Protein AF-A0A0Q5ZSU7-F1 (afdb_monomer_lite)

Structure (mmCIF, N/CA/C/O backbone):
data_AF-A0A0Q5ZSU7-F1
#
_entry.id   AF-A0A0Q5ZSU7-F1
#
loop_
_atom_site.group_PDB
_atom_site.id
_atom_site.type_symbol
_atom_site.label_atom_id
_atom_site.label_alt_id
_atom_site.label_comp_id
_atom_site.label_asym_id
_atom_site.label_entity_id
_atom_site.label_seq_id
_atom_site.pdbx_PDB_ins_code
_atom_site.Cartn_x
_atom_site.Cartn_y
_atom_site.Cartn_z
_atom_site.occupancy
_atom_site.B_iso_or_equiv
_atom_site.auth_seq_id
_atom_site.auth_comp_id
_atom_site.auth_asym_id
_atom_site.auth_atom_id
_atom_site.pdbx_PDB_model_num
ATOM 1 N N . MET A 1 1 ? 16.472 -14.504 -21.309 1.00 59.62 1 MET A N 1
ATOM 2 C CA . MET A 1 1 ? 16.393 -15.073 -19.942 1.00 59.62 1 MET A CA 1
ATOM 3 C C . MET A 1 1 ? 15.452 -14.297 -19.017 1.00 59.62 1 MET A C 1
ATOM 5 O O . MET A 1 1 ? 14.666 -14.937 -18.336 1.00 59.62 1 MET A O 1
ATOM 9 N N . GLN A 1 2 ? 15.434 -12.957 -19.036 1.00 70.62 2 GLN A N 1
ATOM 10 C CA . GLN A 1 2 ? 14.607 -12.150 -18.117 1.00 70.62 2 GLN A CA 1
ATOM 11 C C . GLN A 1 2 ? 13.088 -12.399 -18.214 1.00 70.62 2 GLN A C 1
ATOM 13 O O . GLN A 1 2 ? 12.423 -12.515 -17.195 1.00 70.62 2 GLN A O 1
ATOM 18 N N . HIS A 1 3 ? 12.547 -12.598 -19.422 1.00 74.12 3 HIS A N 1
ATOM 19 C CA . HIS A 1 3 ? 11.125 -12.922 -19.596 1.00 74.12 3 HIS A CA 1
ATOM 20 C C . HIS A 1 3 ? 10.729 -14.274 -18.972 1.00 74.12 3 HIS A C 1
ATOM 22 O O . HIS A 1 3 ? 9.638 -14.405 -18.432 1.00 74.12 3 HIS A O 1
ATOM 28 N N . MET A 1 4 ? 11.599 -15.290 -19.025 1.00 82.31 4 MET A N 1
ATOM 29 C CA . MET A 1 4 ? 11.289 -16.598 -18.430 1.00 82.31 4 MET A CA 1
ATOM 30 C C . MET A 1 4 ? 11.258 -16.527 -16.901 1.00 82.31 4 MET A C 1
ATOM 32 O O . MET A 1 4 ? 10.358 -17.102 -16.298 1.00 82.31 4 MET A O 1
ATOM 36 N N . ALA A 1 5 ? 12.161 -15.752 -16.295 1.00 83.56 5 ALA A N 1
ATOM 37 C CA . ALA A 1 5 ? 12.141 -15.479 -14.858 1.00 83.56 5 ALA A CA 1
ATOM 38 C C . ALA A 1 5 ? 10.882 -14.694 -14.429 1.00 83.56 5 ALA A C 1
ATOM 40 O O . ALA A 1 5 ? 10.283 -14.986 -13.392 1.00 83.56 5 ALA A O 1
ATOM 41 N N . ASP A 1 6 ? 10.429 -13.735 -15.244 1.00 82.94 6 ASP A N 1
ATOM 42 C CA . ASP A 1 6 ? 9.171 -13.014 -15.001 1.00 82.94 6 ASP A CA 1
ATOM 43 C C . ASP A 1 6 ? 7.956 -13.962 -15.049 1.00 82.94 6 ASP A C 1
ATOM 45 O O . ASP A 1 6 ? 7.045 -13.851 -14.228 1.00 82.94 6 ASP A O 1
ATOM 49 N N . VAL A 1 7 ? 7.935 -14.908 -15.995 1.00 87.88 7 VAL A N 1
ATOM 50 C CA . VAL A 1 7 ? 6.858 -15.906 -16.124 1.00 87.88 7 VAL A CA 1
ATOM 51 C C . VAL A 1 7 ? 6.859 -16.875 -14.942 1.00 87.88 7 VAL A C 1
ATOM 53 O O . VAL A 1 7 ? 5.802 -17.132 -14.367 1.00 87.88 7 VAL A O 1
ATOM 56 N N . GLU A 1 8 ? 8.030 -17.370 -14.546 1.00 92.44 8 GLU A N 1
ATOM 57 C CA . GLU A 1 8 ? 8.194 -18.271 -13.402 1.00 92.44 8 GLU A CA 1
ATOM 58 C C . GLU A 1 8 ? 7.741 -17.612 -12.087 1.00 92.44 8 GLU A C 1
ATOM 60 O O . GLU A 1 8 ? 6.998 -18.201 -11.300 1.00 92.44 8 GLU A O 1
ATOM 65 N N . SER A 1 9 ? 8.110 -16.346 -11.874 1.00 91.12 9 SER A N 1
ATOM 66 C CA . SER A 1 9 ? 7.780 -15.591 -10.656 1.00 91.12 9 SER A CA 1
ATOM 67 C C . SER A 1 9 ? 6.371 -14.977 -10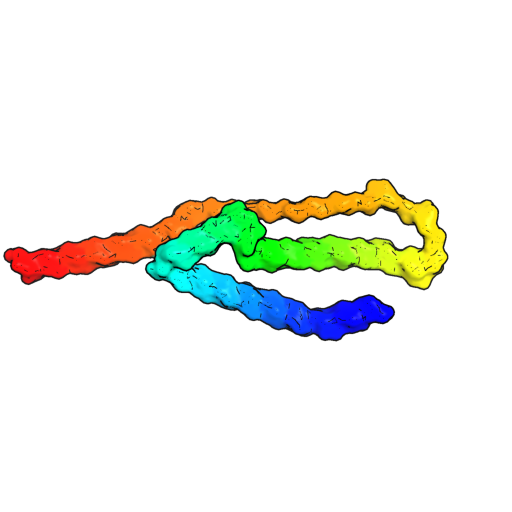.644 1.00 91.12 9 SER A C 1
ATOM 69 O O . SER A 1 9 ? 5.922 -14.461 -9.614 1.00 91.12 9 SER A O 1
ATOM 71 N N . ALA A 1 10 ? 5.623 -15.040 -11.751 1.00 91.31 10 ALA A N 1
ATOM 72 C CA . ALA A 1 10 ? 4.297 -14.428 -11.847 1.00 91.31 10 ALA A CA 1
ATOM 73 C C . ALA A 1 10 ? 3.290 -15.043 -10.861 1.00 91.31 10 ALA A C 1
ATOM 75 O O . ALA A 1 10 ? 2.468 -14.327 -10.279 1.00 91.31 10 ALA A O 1
ATOM 76 N N . GLY A 1 11 ? 3.348 -16.364 -10.668 1.00 95.38 11 GLY A N 1
ATOM 77 C CA . GLY A 1 11 ? 2.458 -17.089 -9.759 1.00 95.38 11 GLY A CA 1
ATOM 78 C C . GLY A 1 11 ? 2.685 -16.707 -8.296 1.00 95.38 11 GLY A C 1
ATOM 79 O O . GLY A 1 11 ? 1.745 -16.304 -7.607 1.00 95.38 11 GLY A O 1
ATOM 80 N N . SER A 1 12 ? 3.938 -16.761 -7.841 1.00 95.69 12 SER A N 1
ATOM 81 C CA . SER A 1 12 ? 4.316 -16.403 -6.469 1.00 95.69 12 SER A CA 1
ATOM 82 C C . SER A 1 12 ? 4.048 -14.927 -6.166 1.00 95.69 12 SER A C 1
ATOM 84 O O . SER A 1 12 ? 3.525 -14.606 -5.099 1.00 95.69 12 SER A O 1
ATOM 86 N N . SER A 1 13 ? 4.291 -14.031 -7.127 1.00 93.19 13 SER A N 1
ATOM 87 C CA . SER A 1 13 ? 3.989 -12.601 -6.989 1.00 93.19 13 SER A CA 1
ATOM 88 C C . SER A 1 13 ? 2.497 -12.339 -6.758 1.00 93.19 13 SER A C 1
ATOM 90 O O . SER A 1 13 ? 2.129 -11.566 -5.871 1.00 93.19 13 SER A O 1
ATOM 92 N N . LYS A 1 14 ? 1.617 -13.019 -7.510 1.00 95.25 14 LYS A N 1
ATOM 93 C CA . LYS A 1 14 ? 0.159 -12.908 -7.325 1.00 95.25 14 LYS A CA 1
ATOM 94 C C . LYS A 1 14 ? -0.280 -13.416 -5.952 1.00 95.25 14 LYS A C 1
ATOM 96 O O . LYS A 1 14 ? -1.077 -12.763 -5.282 1.00 95.25 14 LYS A O 1
ATOM 101 N N . GLN A 1 15 ? 0.250 -14.560 -5.519 1.00 97.25 15 GLN A N 1
ATOM 102 C CA . GLN A 1 15 ? -0.065 -15.132 -4.206 1.00 97.25 15 GLN A CA 1
ATOM 103 C C . GLN A 1 15 ? 0.394 -14.219 -3.065 1.00 97.25 15 GLN A C 1
ATOM 105 O O . GLN A 1 15 ? -0.342 -14.019 -2.099 1.00 97.25 15 GLN A O 1
ATOM 110 N N . PHE A 1 16 ? 1.583 -13.625 -3.188 1.00 95.81 16 PHE A N 1
ATOM 111 C CA . PHE A 1 16 ? 2.090 -12.653 -2.227 1.00 95.81 16 PHE A CA 1
ATOM 112 C C . PHE A 1 16 ? 1.165 -11.437 -2.116 1.00 95.81 16 PHE A C 1
ATOM 114 O O . PHE A 1 16 ? 0.750 -11.092 -1.011 1.00 95.81 16 PHE A O 1
ATOM 121 N N . GLN A 1 17 ? 0.783 -10.834 -3.246 1.00 96.31 17 GLN A N 1
ATOM 122 C CA . GLN A 1 17 ? -0.124 -9.684 -3.268 1.00 96.31 17 GLN A CA 1
ATOM 123 C C . GLN A 1 17 ? -1.467 -10.010 -2.601 1.00 96.31 17 GLN A C 1
ATOM 125 O O . GLN A 1 17 ? -1.909 -9.269 -1.726 1.00 96.31 17 GLN A O 1
ATOM 130 N N . ALA A 1 18 ? -2.076 -11.151 -2.943 1.00 97.56 18 ALA A N 1
ATOM 131 C CA . ALA A 1 18 ? -3.337 -11.588 -2.344 1.00 97.56 18 ALA A CA 1
ATOM 132 C C . ALA A 1 18 ? -3.216 -11.806 -0.826 1.00 97.56 18 ALA A C 1
ATOM 134 O O . ALA A 1 18 ? -4.065 -11.359 -0.055 1.00 97.56 18 ALA A O 1
ATOM 135 N N . LYS A 1 19 ? -2.128 -12.444 -0.375 1.00 98.25 19 LYS A N 1
ATOM 136 C CA . LYS A 1 19 ? -1.862 -12.662 1.052 1.00 98.25 19 LYS A CA 1
ATOM 137 C C . LYS A 1 19 ? -1.687 -11.344 1.803 1.00 98.25 19 LYS A C 1
ATOM 139 O O . LYS A 1 19 ? -2.211 -11.195 2.904 1.00 98.25 19 LYS A O 1
ATOM 144 N N . MET A 1 20 ? -0.943 -10.398 1.238 1.00 98.00 20 MET A N 1
ATOM 145 C CA . MET A 1 20 ? -0.715 -9.101 1.874 1.00 98.00 20 MET A CA 1
ATOM 146 C C . MET A 1 20 ? -1.989 -8.254 1.923 1.00 98.00 20 MET A C 1
ATOM 148 O O . MET A 1 20 ? -2.240 -7.636 2.955 1.00 98.00 20 MET A O 1
ATOM 152 N N . GLN A 1 21 ? -2.825 -8.305 0.881 1.00 97.62 21 GLN A N 1
ATOM 153 C CA . GLN A 1 21 ? -4.147 -7.679 0.896 1.00 97.62 21 GLN A CA 1
ATOM 154 C C . GLN A 1 21 ? -5.023 -8.268 2.007 1.00 97.62 21 GLN A C 1
ATOM 156 O O . GLN A 1 21 ? -5.501 -7.533 2.861 1.00 97.62 21 GLN A O 1
ATOM 161 N N . SER A 1 22 ? -5.132 -9.598 2.083 1.00 98.12 22 SER A N 1
ATOM 162 C CA . SER A 1 22 ? -5.928 -10.268 3.120 1.00 98.12 22 SER A CA 1
ATOM 163 C C . SER A 1 22 ? -5.464 -9.922 4.543 1.00 98.12 22 SER A C 1
ATOM 165 O O . SER A 1 22 ? -6.286 -9.725 5.437 1.00 98.12 22 SER A O 1
ATOM 167 N N . ARG A 1 23 ? -4.148 -9.787 4.764 1.00 97.50 23 ARG A N 1
ATOM 168 C CA . ARG A 1 23 ? -3.599 -9.326 6.052 1.00 97.50 23 ARG A CA 1
ATOM 169 C C . ARG A 1 23 ? -3.998 -7.888 6.373 1.00 97.50 23 ARG A C 1
ATOM 171 O O . ARG A 1 23 ? -4.278 -7.594 7.532 1.00 97.50 23 ARG A O 1
ATOM 178 N N . ASN A 1 24 ? -3.995 -7.008 5.374 1.00 97.12 24 ASN A N 1
ATOM 179 C CA . ASN A 1 24 ? -4.429 -5.626 5.542 1.00 97.12 24 ASN A CA 1
ATOM 180 C C . ASN A 1 24 ? -5.925 -5.556 5.876 1.00 97.12 24 ASN A C 1
ATOM 182 O O . ASN A 1 24 ? -6.300 -4.883 6.829 1.00 97.12 24 ASN A O 1
ATOM 186 N N . ASP A 1 25 ? -6.755 -6.323 5.170 1.00 97.19 25 ASP A N 1
ATOM 187 C CA . ASP A 1 25 ? -8.200 -6.378 5.409 1.00 97.19 25 ASP A CA 1
ATOM 188 C C . ASP A 1 25 ? -8.507 -6.878 6.828 1.00 97.19 25 ASP A C 1
ATOM 190 O O . ASP A 1 25 ? -9.307 -6.283 7.547 1.00 97.19 25 ASP A O 1
ATOM 194 N N . ALA A 1 26 ? -7.806 -7.923 7.282 1.00 98.06 26 ALA A N 1
ATOM 195 C CA . ALA A 1 26 ? -7.916 -8.406 8.656 1.00 98.06 26 ALA A CA 1
ATOM 196 C C . ALA A 1 26 ? -7.544 -7.323 9.684 1.00 98.06 26 ALA A C 1
ATOM 198 O O . ALA A 1 26 ? -8.243 -7.161 10.686 1.00 98.06 26 ALA A O 1
ATOM 199 N N . ALA A 1 27 ? -6.476 -6.558 9.437 1.00 97.00 27 ALA A N 1
ATOM 200 C CA . ALA A 1 27 ? -6.092 -5.447 10.304 1.00 97.00 27 ALA A CA 1
ATOM 201 C C . ALA A 1 27 ? -7.160 -4.343 10.327 1.00 97.00 27 ALA A C 1
ATOM 203 O O . ALA A 1 27 ? -7.471 -3.841 11.404 1.00 97.00 27 ALA A O 1
ATOM 204 N N . ILE A 1 28 ? -7.760 -4.008 9.179 1.00 95.31 28 ILE A N 1
ATOM 205 C CA . ILE A 1 28 ? -8.861 -3.035 9.078 1.00 95.31 28 ILE A CA 1
ATOM 206 C C . ILE A 1 28 ? -10.064 -3.492 9.911 1.00 95.31 28 ILE A C 1
ATOM 208 O O . ILE A 1 28 ? -10.578 -2.717 10.717 1.00 95.31 28 ILE A O 1
ATOM 212 N N . TYR A 1 29 ? -10.474 -4.759 9.788 1.00 95.81 29 TYR A N 1
ATOM 213 C CA . TYR A 1 29 ? -11.589 -5.296 10.573 1.00 95.81 29 TYR A CA 1
ATOM 214 C C . TYR A 1 29 ? -11.314 -5.269 12.076 1.00 95.81 29 TYR A C 1
ATOM 216 O O . TYR A 1 29 ? -12.187 -4.889 12.856 1.00 95.81 29 TYR A O 1
ATOM 224 N N . LEU A 1 30 ? -10.098 -5.631 12.494 1.00 96.69 30 LEU A N 1
ATOM 225 C CA . LEU A 1 30 ? -9.694 -5.516 13.896 1.00 96.69 30 LEU A CA 1
ATOM 226 C C . LEU A 1 30 ? -9.655 -4.053 14.357 1.00 96.69 30 LEU A C 1
ATOM 228 O O . LEU A 1 30 ? -10.032 -3.763 15.492 1.00 96.69 30 LEU A O 1
ATOM 232 N N . GLY A 1 31 ? -9.257 -3.134 13.476 1.00 96.12 31 GLY A N 1
ATOM 233 C CA . GLY A 1 31 ? -9.245 -1.693 13.713 1.00 96.12 31 GLY A CA 1
ATOM 234 C C . GLY A 1 31 ? -10.611 -1.148 14.116 1.00 96.12 31 GLY A C 1
ATOM 235 O O . GLY A 1 31 ? -10.685 -0.345 15.041 1.00 96.12 31 GLY A O 1
ATOM 236 N N . TYR A 1 32 ? -11.707 -1.649 13.538 1.00 93.62 32 TYR A N 1
ATOM 237 C CA . TYR A 1 32 ? -13.064 -1.204 13.892 1.00 93.62 32 TYR A CA 1
ATOM 238 C C . TYR A 1 32 ? -13.416 -1.390 15.373 1.00 93.62 32 TYR A C 1
ATOM 240 O O . TYR A 1 32 ? -14.226 -0.633 15.903 1.00 93.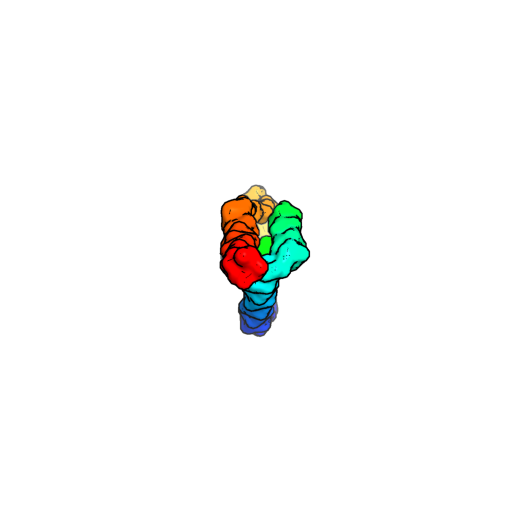62 32 TYR A O 1
ATOM 248 N N . LEU A 1 33 ? -12.801 -2.368 16.043 1.00 94.12 33 LEU A N 1
ATOM 249 C CA . LEU A 1 33 ? -13.001 -2.628 17.468 1.00 94.12 33 LEU A CA 1
ATOM 250 C C . LEU A 1 33 ? -11.851 -2.090 18.330 1.00 94.12 33 LEU A C 1
ATOM 252 O O . LEU A 1 33 ? -12.077 -1.629 19.447 1.00 94.12 33 LEU A O 1
ATOM 256 N N . LEU A 1 34 ? -10.617 -2.169 17.828 1.00 95.75 34 LEU A N 1
ATOM 257 C CA . LEU A 1 34 ? -9.397 -1.909 18.586 1.00 95.75 34 LEU A CA 1
ATOM 258 C C . LEU A 1 34 ? -8.781 -0.555 18.180 1.00 95.75 34 LEU A C 1
ATOM 260 O O . LEU A 1 34 ? -8.117 -0.464 17.141 1.00 95.75 34 LEU A O 1
ATOM 264 N N . PRO A 1 35 ? -8.947 0.510 18.992 1.00 92.94 35 PRO A N 1
ATOM 265 C CA . PRO A 1 35 ? -8.547 1.873 18.622 1.00 92.94 35 PRO A CA 1
ATOM 266 C C . PRO A 1 35 ? -7.043 2.039 18.385 1.00 92.94 35 PRO A C 1
ATOM 268 O O . PRO A 1 35 ? -6.629 2.856 17.562 1.00 92.94 35 PRO A O 1
ATOM 271 N N . ASN A 1 36 ? -6.206 1.247 19.057 1.00 95.69 36 ASN A N 1
ATOM 272 C CA . ASN A 1 36 ? -4.760 1.246 18.838 1.00 95.69 36 ASN A CA 1
ATOM 273 C C . ASN A 1 36 ? -4.390 0.744 17.431 1.00 95.69 36 ASN A C 1
ATOM 275 O O . ASN A 1 36 ? -3.520 1.332 16.791 1.00 95.69 36 ASN A O 1
ATOM 279 N N . ILE A 1 37 ? -5.068 -0.297 16.930 1.00 96.56 37 ILE A N 1
ATOM 280 C CA . ILE A 1 37 ? -4.825 -0.842 15.585 1.00 96.56 37 ILE A CA 1
ATOM 281 C C . ILE A 1 37 ? -5.242 0.176 14.529 1.00 96.56 37 ILE A C 1
ATOM 283 O O . ILE A 1 37 ? -4.469 0.472 13.623 1.00 96.56 37 ILE A O 1
ATOM 287 N N . GLN A 1 38 ? -6.424 0.774 14.673 1.00 95.62 38 GLN A N 1
ATOM 288 C CA . GLN A 1 38 ? -6.872 1.812 13.749 1.00 95.62 38 GLN A CA 1
ATOM 289 C C . GLN A 1 38 ? -5.944 3.022 13.735 1.00 95.62 38 GLN A C 1
ATOM 291 O O . GLN A 1 38 ? -5.648 3.553 12.669 1.00 95.62 38 GLN A O 1
ATOM 296 N N . THR A 1 39 ? -5.458 3.445 14.904 1.00 95.06 39 THR A N 1
ATOM 297 C CA . THR A 1 39 ? -4.488 4.541 14.996 1.00 95.06 39 THR A CA 1
ATOM 298 C C . THR A 1 39 ? -3.229 4.206 14.199 1.00 95.06 39 THR A C 1
ATOM 300 O O . THR A 1 39 ? -2.776 5.026 13.404 1.00 95.06 39 THR A O 1
ATOM 303 N N . GLN A 1 40 ? -2.705 2.983 14.337 1.00 96.44 40 GLN A N 1
ATOM 304 C CA . GLN A 1 40 ? -1.542 2.529 13.576 1.00 96.44 40 GLN A CA 1
ATOM 305 C C . GLN A 1 40 ? -1.813 2.489 12.063 1.00 96.44 40 GLN A C 1
ATOM 307 O O . GLN A 1 40 ? -0.972 2.939 11.283 1.00 96.44 40 GLN A O 1
ATOM 312 N N . LEU A 1 41 ? -2.989 2.009 11.642 1.00 95.50 41 LEU A N 1
ATOM 313 C CA . LEU A 1 41 ? -3.399 1.989 10.234 1.00 95.50 41 LEU A CA 1
ATOM 314 C C . LEU A 1 41 ? -3.460 3.403 9.650 1.00 95.50 41 LEU A C 1
ATOM 316 O O . LEU A 1 41 ? -2.788 3.680 8.658 1.00 95.50 41 LEU A O 1
ATOM 320 N N . VAL A 1 42 ? -4.182 4.315 10.305 1.00 94.56 42 VAL A N 1
ATOM 321 C CA . VAL A 1 42 ? -4.322 5.712 9.867 1.00 94.56 42 VAL A CA 1
ATOM 322 C C . VAL A 1 42 ? -2.964 6.409 9.833 1.00 94.56 42 VAL A C 1
ATOM 324 O O . VAL A 1 42 ? -2.637 7.057 8.842 1.00 94.56 42 VAL A O 1
ATOM 327 N N . GLN A 1 43 ? -2.136 6.239 10.866 1.00 95.44 43 GLN A N 1
ATOM 328 C CA . GLN A 1 43 ? -0.790 6.810 10.905 1.00 95.44 43 GLN A CA 1
ATOM 329 C C . GLN A 1 43 ? 0.063 6.317 9.730 1.00 95.44 43 GLN A C 1
ATOM 331 O O . GLN A 1 43 ? 0.700 7.125 9.053 1.00 95.44 43 GLN A O 1
ATOM 336 N N . SER A 1 44 ? 0.060 5.007 9.464 1.00 95.06 44 SER A N 1
ATOM 337 C CA . SER A 1 44 ? 0.812 4.431 8.345 1.00 95.06 44 SER A CA 1
ATOM 338 C C . SER A 1 44 ? 0.307 4.933 6.990 1.00 95.06 44 SER A C 1
ATOM 340 O O . SER A 1 44 ? 1.110 5.215 6.103 1.00 95.06 44 SER A O 1
ATOM 342 N N . GLN A 1 45 ? -1.004 5.143 6.847 1.00 93.44 45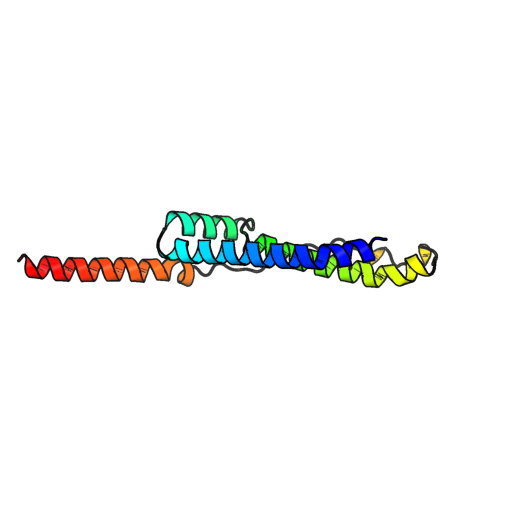 GLN A N 1
ATOM 343 C CA . GLN A 1 45 ? -1.602 5.683 5.630 1.00 93.44 45 GLN A CA 1
ATOM 344 C C . GLN A 1 45 ? -1.212 7.152 5.403 1.00 93.44 45 GLN A C 1
ATOM 346 O O . GLN A 1 45 ? -0.847 7.516 4.287 1.00 93.44 45 GLN A O 1
ATOM 351 N N . ILE A 1 46 ? -1.208 7.989 6.454 1.00 93.38 46 ILE A N 1
ATOM 352 C CA . ILE A 1 46 ? -0.730 9.388 6.381 1.00 93.38 46 ILE A CA 1
ATOM 353 C C . ILE A 1 46 ? 0.741 9.424 5.965 1.00 93.38 46 ILE A C 1
ATOM 355 O O . ILE A 1 46 ? 1.128 10.207 5.097 1.00 93.38 46 ILE A O 1
ATOM 359 N N . ALA A 1 47 ? 1.556 8.561 6.572 1.00 94.31 47 ALA A N 1
ATOM 360 C CA . ALA A 1 47 ? 2.977 8.452 6.269 1.00 94.31 47 ALA A CA 1
ATOM 361 C C . ALA A 1 47 ? 3.261 7.794 4.906 1.00 94.31 47 ALA A C 1
ATOM 363 O O . ALA A 1 47 ? 4.417 7.761 4.488 1.00 94.31 47 ALA A O 1
ATOM 364 N N . LYS A 1 48 ? 2.233 7.284 4.210 1.00 94.00 48 LYS A N 1
ATOM 365 C CA . LYS A 1 48 ? 2.340 6.513 2.960 1.00 94.00 48 LYS A CA 1
ATOM 366 C C . LYS A 1 48 ? 3.208 5.257 3.093 1.00 94.00 48 LYS A C 1
ATOM 368 O O . LYS A 1 48 ? 3.855 4.834 2.140 1.00 94.00 48 LYS A O 1
ATOM 373 N N . THR A 1 49 ? 3.222 4.661 4.281 1.00 94.50 49 THR A N 1
ATOM 374 C CA . THR A 1 49 ? 3.962 3.434 4.614 1.00 94.50 49 THR A CA 1
ATOM 375 C C . THR A 1 49 ? 3.042 2.251 4.909 1.00 94.50 49 THR A C 1
ATOM 377 O O . THR A 1 49 ? 3.518 1.163 5.235 1.00 94.50 49 THR A O 1
ATOM 380 N N . GLY A 1 50 ? 1.724 2.446 4.802 1.00 94.62 50 GLY A N 1
ATOM 381 C CA . GLY A 1 50 ? 0.730 1.397 4.978 1.00 94.62 50 GLY A CA 1
ATOM 382 C C . GLY A 1 50 ? 0.814 0.317 3.899 1.00 94.62 50 GLY A C 1
ATOM 383 O O . GLY A 1 50 ? 1.382 0.508 2.820 1.00 94.62 50 GLY A O 1
ATOM 384 N N . MET A 1 51 ? 0.210 -0.840 4.180 1.00 95.38 51 MET A N 1
ATOM 385 C CA . MET A 1 51 ? 0.227 -1.972 3.250 1.00 95.38 51 MET A CA 1
ATOM 386 C C . MET A 1 51 ? -0.437 -1.630 1.917 1.00 95.38 51 MET A C 1
ATOM 388 O O . MET A 1 51 ? 0.075 -1.985 0.860 1.00 95.38 51 MET A O 1
ATOM 392 N N . GLU A 1 52 ? -1.548 -0.899 1.963 1.00 93.25 52 GLU A N 1
ATOM 393 C CA . GLU A 1 52 ? -2.259 -0.464 0.765 1.00 93.25 52 GLU A CA 1
ATOM 394 C C . GLU A 1 52 ? -1.391 0.458 -0.106 1.00 93.25 52 GLU A C 1
ATOM 396 O O . GLU A 1 52 ? -1.278 0.234 -1.311 1.00 93.25 52 GLU A O 1
ATOM 401 N N . ASN A 1 53 ? -0.675 1.413 0.505 1.00 94.56 53 ASN A N 1
ATOM 402 C CA . ASN A 1 53 ? 0.271 2.283 -0.203 1.00 94.56 53 ASN A CA 1
ATOM 403 C C . ASN A 1 53 ? 1.368 1.458 -0.895 1.00 94.56 53 ASN A C 1
ATOM 405 O O . ASN A 1 53 ? 1.668 1.671 -2.070 1.00 94.56 53 ASN A O 1
ATOM 409 N N . GLN A 1 54 ? 1.931 0.473 -0.187 1.00 94.81 54 GLN A N 1
ATOM 410 C CA . GLN A 1 54 ? 2.984 -0.393 -0.717 1.00 94.81 54 GLN A CA 1
ATOM 411 C C . GLN A 1 54 ? 2.493 -1.259 -1.885 1.00 94.81 54 GLN A C 1
ATOM 413 O O . GLN A 1 54 ? 3.194 -1.393 -2.890 1.00 94.81 54 GLN A O 1
ATOM 418 N N . LEU A 1 55 ? 1.295 -1.842 -1.780 1.00 95.00 55 LEU A N 1
ATOM 419 C CA . LEU A 1 55 ? 0.703 -2.652 -2.848 1.00 95.00 55 LEU A CA 1
ATOM 420 C C . LEU A 1 55 ? 0.388 -1.804 -4.086 1.00 95.00 55 LEU A C 1
ATOM 422 O O . LEU A 1 55 ? 0.685 -2.217 -5.210 1.00 95.00 55 LEU A O 1
ATOM 426 N N . ASN A 1 56 ? -0.141 -0.598 -3.887 1.00 94.44 56 ASN A N 1
ATOM 427 C CA . ASN A 1 56 ? -0.433 0.335 -4.970 1.00 94.44 56 ASN A CA 1
ATOM 428 C C . ASN A 1 56 ? 0.843 0.830 -5.662 1.00 94.44 56 ASN A C 1
ATOM 430 O O . ASN A 1 56 ? 0.899 0.872 -6.896 1.00 94.44 56 ASN A O 1
ATOM 434 N N . TYR A 1 57 ? 1.891 1.134 -4.891 1.00 95.38 57 TYR A N 1
ATOM 435 C CA . TYR A 1 57 ? 3.208 1.468 -5.426 1.00 95.38 57 TYR A CA 1
ATOM 436 C C . TYR A 1 57 ? 3.791 0.310 -6.239 1.00 95.38 57 TYR A C 1
ATOM 438 O O . TYR A 1 57 ? 4.200 0.513 -7.381 1.00 95.38 57 TYR A O 1
ATOM 446 N N . ALA A 1 58 ? 3.773 -0.915 -5.703 1.00 94.69 58 ALA A N 1
ATOM 447 C CA . ALA A 1 58 ? 4.274 -2.098 -6.401 1.00 94.69 58 ALA A CA 1
ATOM 448 C C . ALA A 1 58 ? 3.537 -2.337 -7.730 1.00 94.69 58 ALA A C 1
ATOM 450 O O . ALA A 1 58 ? 4.167 -2.624 -8.751 1.00 94.69 58 ALA A O 1
ATOM 451 N N . GLN A 1 59 ? 2.214 -2.152 -7.752 1.00 94.19 59 GLN A N 1
ATOM 452 C CA . GLN A 1 59 ? 1.423 -2.246 -8.977 1.00 94.19 59 GLN A CA 1
ATOM 453 C C . GLN A 1 59 ? 1.774 -1.135 -9.979 1.00 94.19 59 GLN A C 1
ATOM 455 O O . GLN A 1 59 ? 1.917 -1.399 -11.176 1.00 94.19 59 GLN A O 1
ATOM 460 N N . GLY A 1 60 ? 1.945 0.103 -9.509 1.00 94.44 60 GLY A N 1
ATOM 461 C CA . GLY A 1 60 ? 2.387 1.226 -10.337 1.00 94.44 60 GLY A CA 1
ATOM 462 C C . GLY A 1 60 ? 3.774 0.994 -10.941 1.00 94.44 60 GLY A C 1
ATOM 463 O O . GLY A 1 60 ? 3.972 1.211 -12.137 1.00 94.44 60 GLY A O 1
ATOM 464 N N . LEU A 1 61 ? 4.707 0.484 -10.137 1.00 94.38 61 LEU A N 1
ATOM 465 C CA . LEU A 1 61 ? 6.070 0.148 -10.536 1.00 94.38 61 LEU A CA 1
ATOM 466 C C . LEU A 1 61 ? 6.086 -0.970 -11.585 1.00 94.38 61 LEU A C 1
ATOM 468 O O . LEU A 1 61 ? 6.753 -0.837 -12.612 1.00 94.38 61 LEU A O 1
ATOM 472 N N . LYS A 1 62 ? 5.288 -2.027 -11.387 1.00 92.38 62 LYS A N 1
ATOM 473 C CA . LYS A 1 62 ? 5.101 -3.096 -12.377 1.00 92.38 62 LYS A CA 1
ATOM 474 C C . LYS A 1 62 ? 4.622 -2.536 -13.716 1.00 92.38 62 LYS A C 1
ATOM 476 O O . LYS A 1 62 ? 5.229 -2.817 -14.745 1.00 92.38 62 LYS A O 1
ATOM 481 N N . ASN A 1 63 ? 3.586 -1.696 -13.699 1.00 93.62 63 ASN A N 1
ATOM 482 C CA . ASN A 1 63 ? 3.041 -1.077 -14.910 1.00 93.62 63 ASN A CA 1
ATOM 483 C C . ASN A 1 63 ? 4.061 -0.151 -15.596 1.00 93.62 63 ASN A C 1
ATOM 485 O O . ASN A 1 63 ? 4.095 -0.059 -16.823 1.00 93.62 63 ASN A O 1
ATOM 489 N N . PHE A 1 64 ? 4.881 0.563 -14.820 1.00 94.75 64 PHE A N 1
ATOM 490 C CA . PHE A 1 64 ? 5.952 1.400 -15.355 1.00 94.75 64 PHE A CA 1
ATOM 491 C C . PHE A 1 64 ? 7.014 0.555 -16.063 1.00 94.75 64 PHE A C 1
ATOM 493 O O . PHE A 1 64 ? 7.303 0.807 -17.233 1.00 94.75 64 PHE A O 1
ATOM 500 N N . HIS A 1 65 ? 7.547 -0.473 -15.399 1.00 91.94 65 HIS A N 1
ATOM 501 C CA . HIS A 1 65 ? 8.575 -1.332 -15.985 1.00 91.94 65 HIS A CA 1
ATOM 502 C C . HIS A 1 65 ? 8.063 -2.157 -17.159 1.00 91.94 65 HIS A C 1
ATOM 504 O O . HIS A 1 65 ? 8.805 -2.348 -18.114 1.00 91.94 65 HIS A O 1
ATOM 510 N N . GLU A 1 66 ? 6.803 -2.590 -17.151 1.00 92.00 66 GLU A N 1
ATOM 511 C CA . GLU A 1 66 ? 6.203 -3.258 -18.304 1.00 92.00 66 GLU A CA 1
ATOM 512 C C . GLU A 1 66 ? 6.174 -2.349 -19.538 1.00 92.00 66 GLU A C 1
ATOM 514 O O . GLU A 1 66 ? 6.559 -2.783 -20.621 1.00 92.00 66 GLU A O 1
ATOM 519 N N . LYS A 1 67 ? 5.804 -1.071 -19.384 1.00 93.62 67 LYS A N 1
ATOM 520 C CA . LYS A 1 67 ? 5.837 -0.100 -20.491 1.00 93.62 67 LYS A CA 1
ATOM 521 C C . LYS A 1 67 ? 7.251 0.111 -21.022 1.00 93.62 67 LYS A C 1
ATOM 523 O O . LYS A 1 67 ? 7.437 0.133 -22.235 1.00 93.62 67 LYS A O 1
ATOM 528 N N . GLN A 1 68 ? 8.236 0.224 -20.130 1.00 92.69 68 GLN A N 1
ATOM 529 C CA . GLN A 1 68 ? 9.639 0.337 -20.535 1.00 92.69 68 GLN A CA 1
ATOM 530 C C . GLN A 1 68 ? 10.099 -0.915 -21.278 1.00 92.69 68 GLN A C 1
ATOM 532 O O . GLN A 1 68 ? 10.684 -0.830 -22.352 1.00 92.69 68 GLN A O 1
ATOM 537 N N . ARG A 1 69 ? 9.765 -2.091 -20.747 1.00 90.75 69 ARG A N 1
ATOM 538 C CA . ARG A 1 69 ? 10.074 -3.384 -21.349 1.00 90.75 69 ARG A CA 1
ATOM 539 C C . ARG A 1 69 ? 9.526 -3.479 -22.773 1.00 90.75 69 ARG A C 1
ATOM 541 O O . ARG A 1 69 ? 10.282 -3.757 -23.694 1.00 90.75 69 ARG A O 1
ATOM 548 N N . LEU A 1 70 ? 8.238 -3.192 -22.955 1.00 91.50 70 LEU A N 1
ATOM 549 C CA . LEU A 1 70 ? 7.583 -3.227 -24.264 1.00 91.50 70 LEU A CA 1
ATOM 550 C C . LEU A 1 70 ? 8.164 -2.198 -25.244 1.00 91.50 70 LEU A C 1
ATOM 552 O O . LEU A 1 70 ? 8.241 -2.485 -26.433 1.00 91.50 70 LEU A O 1
ATOM 556 N N . TYR A 1 71 ? 8.599 -1.034 -24.756 1.00 93.00 71 TYR A N 1
ATOM 557 C CA . TYR A 1 71 ? 9.261 -0.025 -25.581 1.00 93.00 71 TYR A CA 1
ATOM 558 C C . TYR A 1 71 ? 10.659 -0.468 -26.040 1.00 93.00 71 TYR A C 1
ATOM 560 O O . TYR A 1 71 ? 10.976 -0.353 -27.218 1.00 93.00 71 TYR A O 1
ATOM 568 N N . PHE A 1 72 ? 11.492 -0.990 -25.135 1.00 92.44 72 PHE A N 1
ATOM 569 C CA . PHE A 1 72 ? 12.893 -1.308 -25.434 1.00 92.44 72 PHE A CA 1
ATOM 570 C C . PHE A 1 72 ? 13.107 -2.662 -26.113 1.00 92.44 72 PHE A C 1
ATOM 572 O O . PHE A 1 72 ? 14.117 -2.845 -26.789 1.00 92.44 72 PHE A O 1
ATOM 579 N N . TYR A 1 73 ? 12.197 -3.619 -25.931 1.00 90.88 73 TYR A N 1
ATOM 580 C CA . TYR A 1 73 ? 12.379 -4.984 -26.427 1.00 90.88 73 TYR A CA 1
ATOM 581 C C . TYR A 1 73 ? 12.645 -5.076 -27.936 1.00 90.88 73 TYR A C 1
ATOM 583 O O . TYR A 1 73 ? 13.617 -5.744 -28.283 1.00 90.88 73 TYR A O 1
ATOM 591 N N . PRO A 1 74 ? 11.896 -4.393 -28.823 1.00 91.69 74 PRO A N 1
ATOM 592 C CA . PRO A 1 74 ? 12.200 -4.410 -30.253 1.00 91.69 74 PRO A CA 1
ATOM 593 C C . PRO A 1 74 ? 13.635 -3.952 -30.545 1.00 91.69 74 PRO A C 1
ATOM 595 O O . PRO A 1 74 ? 14.402 -4.683 -31.161 1.00 91.69 74 PRO A O 1
ATOM 598 N N . TYR A 1 75 ? 14.052 -2.809 -29.989 1.00 92.69 75 TYR A N 1
ATOM 599 C CA . TYR A 1 75 ? 15.394 -2.260 -30.211 1.00 92.69 75 TYR A CA 1
ATOM 600 C C . TYR A 1 75 ? 16.511 -3.186 -29.709 1.00 92.69 75 TYR A C 1
ATOM 602 O O . TYR A 1 75 ? 17.526 -3.347 -30.383 1.00 92.69 75 TYR A O 1
ATOM 610 N N . ILE A 1 76 ? 16.328 -3.804 -28.537 1.00 90.31 76 ILE A N 1
ATOM 611 C CA . ILE A 1 76 ? 17.322 -4.711 -27.947 1.00 90.31 76 ILE A CA 1
ATOM 612 C C . ILE A 1 76 ? 17.437 -5.998 -28.771 1.00 90.31 76 ILE A C 1
ATOM 614 O O . ILE A 1 76 ? 18.546 -6.430 -29.071 1.00 90.31 76 ILE A O 1
ATOM 618 N N . PHE A 1 77 ? 16.313 -6.623 -29.131 1.00 90.31 77 PHE A N 1
ATOM 619 C CA . PHE A 1 77 ? 16.328 -7.929 -29.798 1.00 90.31 77 PHE A CA 1
ATOM 620 C C . PHE A 1 77 ? 16.617 -7.850 -31.300 1.00 90.31 77 PHE A C 1
ATOM 622 O O . PHE A 1 77 ? 17.103 -8.826 -31.867 1.00 90.31 77 PHE A O 1
ATOM 629 N N . GLU A 1 78 ? 16.396 -6.697 -31.930 1.00 92.62 78 GLU A N 1
ATOM 630 C CA . GLU A 1 78 ? 16.801 -6.432 -33.316 1.00 92.62 78 GLU A CA 1
ATOM 631 C C . GLU A 1 78 ? 18.246 -5.914 -33.425 1.00 92.62 78 GLU A C 1
ATOM 633 O O . GLU A 1 78 ? 18.718 -5.639 -34.526 1.00 92.62 78 GLU A O 1
ATOM 638 N N . ASN A 1 79 ? 18.970 -5.793 -32.302 1.00 89.25 79 ASN A N 1
ATOM 639 C CA . ASN A 1 79 ? 20.310 -5.195 -32.234 1.00 89.25 79 ASN A CA 1
ATOM 640 C C . ASN A 1 79 ? 20.369 -3.791 -32.869 1.00 89.25 79 ASN A C 1
ATOM 642 O O . ASN A 1 79 ? 21.339 -3.431 -33.542 1.00 89.25 79 ASN A O 1
ATOM 646 N N . AL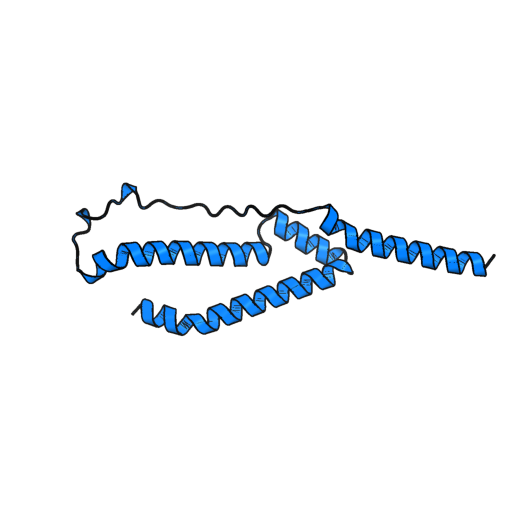A A 1 80 ? 19.321 -2.990 -32.668 1.00 91.50 80 ALA A N 1
ATOM 647 C CA . ALA A 1 80 ? 19.256 -1.631 -33.182 1.00 91.50 80 ALA A CA 1
ATOM 648 C C . ALA A 1 80 ? 20.334 -0.748 -32.531 1.00 91.50 80 ALA A C 1
ATOM 650 O O . ALA A 1 80 ? 20.669 -0.890 -31.352 1.00 91.50 80 ALA A O 1
ATOM 651 N N . ASN A 1 81 ? 20.870 0.208 -33.292 1.00 93.31 81 ASN A N 1
ATOM 652 C CA . ASN A 1 81 ? 21.830 1.161 -32.748 1.00 93.31 81 ASN A CA 1
ATOM 653 C C . ASN A 1 81 ? 21.154 2.062 -31.697 1.00 93.31 81 ASN A C 1
ATOM 655 O O . ASN A 1 81 ? 20.079 2.615 -31.938 1.00 93.31 81 ASN A O 1
ATOM 659 N N . ALA A 1 82 ? 21.813 2.260 -30.554 1.00 89.75 82 ALA A N 1
ATOM 660 C CA . ALA A 1 82 ? 21.306 3.072 -29.448 1.00 89.75 82 ALA A CA 1
ATOM 661 C C . ALA A 1 82 ? 20.975 4.528 -29.836 1.00 89.75 82 ALA A C 1
ATOM 663 O O . ALA A 1 82 ? 20.148 5.158 -29.180 1.00 89.75 82 ALA A O 1
ATOM 664 N N . ASN A 1 83 ? 21.569 5.053 -30.911 1.00 92.94 83 ASN A N 1
ATOM 665 C CA . ASN A 1 83 ? 21.327 6.407 -31.417 1.00 92.94 83 ASN A CA 1
ATOM 666 C C . ASN A 1 83 ? 19.906 6.601 -31.977 1.00 92.94 83 ASN A C 1
ATOM 668 O O . ASN A 1 83 ? 19.474 7.733 -32.166 1.00 92.94 83 ASN A O 1
ATOM 672 N N . ILE A 1 84 ? 19.185 5.509 -32.258 1.00 93.56 84 ILE A N 1
ATOM 673 C CA . ILE A 1 84 ? 17.803 5.534 -32.764 1.00 93.56 84 ILE A CA 1
ATOM 674 C C . ILE A 1 84 ? 16.806 5.789 -31.618 1.00 93.56 84 ILE A C 1
ATOM 676 O O . ILE A 1 84 ? 15.681 6.234 -31.844 1.00 93.56 84 ILE A O 1
ATOM 680 N N . VAL A 1 85 ? 17.215 5.525 -30.373 1.00 92.81 85 VAL A N 1
ATOM 681 C CA . VAL A 1 85 ? 16.388 5.748 -29.187 1.00 92.81 85 VAL A CA 1
ATOM 682 C C . VAL A 1 85 ? 16.412 7.227 -28.808 1.00 92.81 85 VAL A C 1
ATOM 684 O O . VAL A 1 85 ? 17.465 7.828 -28.606 1.00 92.81 85 VAL A O 1
ATOM 687 N N . ASP A 1 86 ? 15.226 7.804 -28.631 1.00 91.75 86 ASP A N 1
ATOM 688 C CA . ASP A 1 86 ? 15.068 9.147 -28.081 1.00 91.75 86 ASP A CA 1
ATOM 689 C C . ASP A 1 86 ? 15.220 9.108 -26.552 1.00 91.75 86 ASP A C 1
ATOM 691 O O . ASP A 1 86 ? 14.252 8.949 -25.799 1.00 91.75 86 ASP A O 1
ATOM 695 N N . TRP A 1 87 ? 16.468 9.220 -26.094 1.00 91.81 87 TRP A N 1
ATOM 696 C CA . TRP A 1 87 ? 16.822 9.184 -24.674 1.00 91.81 87 TRP A CA 1
ATOM 697 C C . TRP A 1 87 ? 16.224 10.344 -23.871 1.00 91.81 87 TRP A C 1
ATOM 699 O O . TRP A 1 87 ? 15.977 10.184 -22.678 1.00 91.81 87 TRP A O 1
ATOM 709 N N . ALA A 1 88 ? 15.903 11.478 -24.506 1.00 93.44 88 ALA A N 1
ATOM 710 C CA . ALA A 1 88 ? 15.295 12.623 -23.824 1.00 93.44 88 ALA A CA 1
ATOM 711 C C . ALA A 1 88 ? 13.872 12.319 -23.322 1.00 93.44 88 ALA A C 1
ATOM 713 O O . ALA A 1 88 ? 13.411 12.918 -22.349 1.00 93.44 88 ALA A O 1
ATOM 714 N N . LYS A 1 89 ? 13.180 11.353 -23.941 1.00 89.19 89 LYS A N 1
ATOM 715 C CA . LYS A 1 89 ? 11.860 10.877 -23.492 1.00 89.19 89 LYS A CA 1
ATOM 716 C C . LYS A 1 89 ? 11.935 9.862 -22.348 1.00 89.19 89 LYS A C 1
ATOM 718 O O . LYS A 1 89 ? 10.907 9.562 -21.737 1.00 89.19 89 LYS A O 1
ATOM 723 N N . GLN A 1 90 ? 13.124 9.347 -22.037 1.00 92.06 90 GLN A N 1
ATOM 724 C CA . GLN A 1 90 ? 13.338 8.329 -21.009 1.00 92.06 90 GLN A CA 1
ATOM 725 C C . GLN A 1 90 ? 13.606 8.990 -19.659 1.00 92.06 90 GLN A C 1
ATOM 727 O O . GLN A 1 90 ? 14.737 9.084 -19.190 1.00 92.06 90 GLN A O 1
ATOM 732 N N . THR A 1 91 ? 12.539 9.487 -19.039 1.00 90.06 91 THR A N 1
ATOM 733 C CA . THR A 1 91 ? 12.614 10.227 -17.777 1.00 90.06 91 THR A CA 1
ATOM 734 C C . THR A 1 91 ? 12.139 9.402 -16.586 1.00 90.06 91 THR A C 1
ATOM 736 O O . THR A 1 91 ? 11.323 8.479 -16.700 1.00 90.06 91 THR A O 1
ATOM 739 N N . VAL A 1 92 ? 12.649 9.758 -15.405 1.00 91.06 92 VAL A N 1
ATOM 740 C CA . VAL A 1 92 ? 12.171 9.210 -14.132 1.00 91.06 92 VAL A CA 1
ATOM 741 C C . VAL A 1 92 ? 10.731 9.663 -13.906 1.00 91.06 92 VAL A C 1
ATOM 743 O O . VAL A 1 92 ? 10.394 10.830 -14.112 1.00 91.06 92 VAL A O 1
ATOM 746 N N . LYS A 1 93 ? 9.874 8.743 -13.457 1.00 92.31 93 LYS A N 1
ATOM 747 C CA . LYS A 1 93 ? 8.498 9.053 -13.064 1.00 92.31 93 LYS A CA 1
ATOM 748 C C . LYS A 1 93 ? 8.345 8.942 -11.558 1.00 92.31 93 LYS A C 1
ATOM 750 O O . LYS A 1 93 ? 8.782 7.968 -10.954 1.00 92.31 93 LYS A O 1
ATOM 755 N N . ILE A 1 94 ? 7.684 9.934 -10.975 1.00 92.25 94 ILE A N 1
ATOM 756 C CA . ILE A 1 94 ? 7.325 9.937 -9.559 1.00 92.25 94 ILE A CA 1
ATOM 757 C C . ILE A 1 94 ? 5.977 9.239 -9.414 1.00 92.25 94 ILE A C 1
ATOM 759 O O . ILE A 1 94 ? 5.019 9.561 -10.122 1.00 92.25 94 ILE A O 1
ATOM 763 N N . TYR A 1 95 ? 5.903 8.283 -8.493 1.00 92.38 95 TYR A N 1
ATOM 764 C CA . TYR A 1 95 ? 4.637 7.686 -8.103 1.00 92.38 95 TYR A CA 1
ATOM 765 C C . TYR A 1 95 ? 3.938 8.588 -7.087 1.00 92.38 95 TYR A C 1
ATOM 767 O O . TYR A 1 95 ? 4.478 8.868 -6.019 1.00 92.38 95 TYR A O 1
ATOM 775 N N . ASN A 1 96 ? 2.728 9.027 -7.421 1.00 89.50 96 ASN A N 1
ATOM 776 C CA . ASN A 1 96 ? 1.906 9.835 -6.535 1.00 89.50 96 ASN A CA 1
ATOM 777 C C . ASN A 1 96 ? 0.728 9.004 -6.049 1.00 89.50 96 ASN A C 1
ATOM 779 O O . ASN A 1 96 ? -0.193 8.718 -6.812 1.00 89.50 96 ASN A O 1
ATOM 783 N N . ASP A 1 97 ? 0.758 8.655 -4.768 1.00 83.94 97 ASP A N 1
ATOM 784 C CA . ASP A 1 97 ? -0.410 8.101 -4.103 1.00 83.94 97 ASP A CA 1
ATOM 785 C C . ASP A 1 97 ? -1.410 9.229 -3.797 1.00 83.94 97 ASP A C 1
ATOM 787 O O . ASP A 1 97 ? -1.091 10.169 -3.057 1.00 83.94 97 ASP A O 1
ATOM 791 N N . LEU A 1 98 ? -2.590 9.154 -4.421 1.00 79.44 98 LEU A N 1
ATOM 792 C CA . LEU A 1 98 ? -3.686 10.119 -4.292 1.00 79.44 98 LEU A CA 1
ATOM 793 C C . LEU A 1 98 ? -4.700 9.722 -3.214 1.00 79.44 98 LEU A C 1
ATOM 795 O O . LEU A 1 98 ? -5.727 10.393 -3.076 1.00 79.44 98 LEU A O 1
ATOM 799 N N . GLN A 1 99 ? -4.451 8.641 -2.471 1.00 79.44 99 GLN A N 1
ATOM 800 C CA . GLN A 1 99 ? -5.354 8.217 -1.416 1.00 79.44 99 GLN A CA 1
ATOM 801 C C . GLN A 1 99 ? -5.529 9.314 -0.368 1.00 79.44 99 GLN A C 1
ATOM 803 O O . GLN A 1 99 ? -4.573 9.846 0.198 1.00 79.44 99 GLN A O 1
ATOM 808 N N . LYS A 1 100 ? -6.793 9.654 -0.120 1.00 83.06 100 LYS A N 1
ATOM 809 C CA . LYS A 1 100 ? -7.199 10.601 0.913 1.00 83.06 100 LYS A CA 1
ATOM 810 C C . LYS A 1 100 ? -7.859 9.835 2.039 1.00 83.06 100 LYS A C 1
ATOM 812 O O . LYS A 1 100 ? -8.716 8.986 1.805 1.00 83.06 100 LYS A O 1
ATOM 817 N N . ILE A 1 101 ? -7.493 10.189 3.261 1.00 87.31 101 ILE A N 1
ATOM 818 C CA . ILE A 1 101 ? -8.123 9.625 4.446 1.00 87.31 101 ILE A CA 1
ATOM 819 C C . ILE A 1 101 ? -9.477 10.288 4.629 1.00 87.31 101 ILE A C 1
ATOM 821 O O . ILE A 1 101 ? -9.585 11.513 4.711 1.00 87.31 101 ILE A O 1
ATOM 825 N N . ASN A 1 102 ? -10.511 9.462 4.717 1.00 89.62 102 ASN A N 1
ATOM 826 C CA . ASN A 1 102 ? -11.838 9.917 5.074 1.00 89.62 102 ASN A CA 1
ATOM 827 C C . ASN A 1 102 ? -12.024 9.783 6.589 1.00 89.62 102 ASN A C 1
ATOM 829 O O . ASN A 1 102 ? -12.299 8.696 7.098 1.00 89.62 102 ASN A O 1
ATOM 833 N N . LEU A 1 103 ? -11.893 10.903 7.304 1.00 88.31 103 LEU A N 1
ATOM 834 C CA . LEU A 1 103 ? -12.044 10.942 8.760 1.00 88.31 103 LEU A CA 1
ATOM 835 C C . LEU A 1 103 ? -13.420 10.448 9.221 1.00 88.31 103 LEU A C 1
ATOM 837 O O . LEU A 1 103 ? -13.516 9.830 10.277 1.00 88.31 103 LEU A O 1
ATOM 841 N N . PHE A 1 104 ? -14.472 10.654 8.424 1.00 91.50 104 PHE A N 1
ATOM 842 C CA . PHE A 1 104 ? -15.797 10.139 8.757 1.00 91.50 104 PHE A CA 1
ATOM 843 C C . PHE A 1 104 ? -15.782 8.609 8.841 1.00 91.50 104 PHE A C 1
ATOM 845 O O . PHE A 1 104 ? -16.221 8.053 9.841 1.00 91.50 104 PHE A O 1
ATOM 852 N N . ILE A 1 105 ? -15.190 7.930 7.851 1.00 89.25 105 ILE A N 1
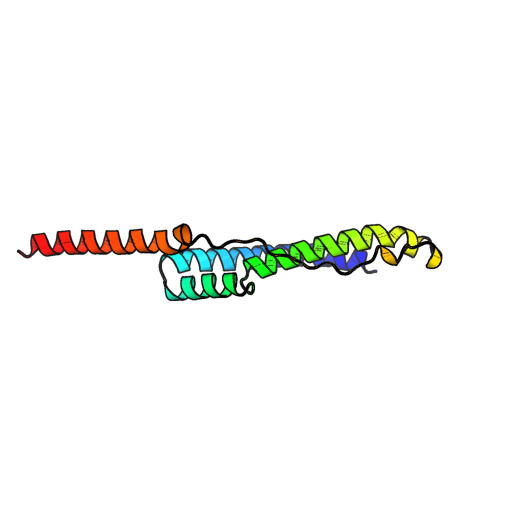ATOM 853 C CA . ILE A 1 105 ? -15.060 6.462 7.844 1.00 89.25 105 ILE A CA 1
ATOM 854 C C . ILE A 1 105 ? -14.185 5.982 9.008 1.00 89.25 105 ILE A C 1
ATOM 856 O O . ILE A 1 105 ? -14.492 4.964 9.620 1.00 89.25 105 ILE A O 1
ATOM 860 N N . VAL A 1 106 ? -13.125 6.725 9.344 1.00 92.00 106 VAL A N 1
ATOM 861 C CA . VAL A 1 106 ? -12.224 6.387 10.458 1.00 92.00 106 VAL A CA 1
ATOM 862 C C . VAL A 1 106 ? -12.954 6.396 11.801 1.00 92.00 106 VAL A C 1
ATOM 864 O O . VAL A 1 106 ? -12.770 5.476 12.593 1.00 92.00 106 VAL A O 1
ATOM 867 N N . PHE A 1 107 ? -13.770 7.417 12.075 1.00 92.69 107 PHE A N 1
ATOM 868 C CA . PHE A 1 107 ? -14.418 7.572 13.381 1.00 92.69 107 PHE A CA 1
ATOM 869 C C . PHE A 1 107 ? -15.777 6.870 13.494 1.00 92.69 107 PHE A C 1
ATOM 871 O O . PHE A 1 107 ? -16.213 6.565 14.604 1.00 92.69 107 PHE A O 1
ATOM 878 N N . PHE A 1 108 ? -16.442 6.581 12.374 1.00 94.62 108 PHE A N 1
ATOM 879 C CA . PHE A 1 108 ? -17.794 6.021 12.354 1.00 94.62 108 PHE A CA 1
ATOM 880 C C . PHE A 1 108 ? -17.975 4.720 13.170 1.00 94.62 108 PHE A C 1
ATOM 882 O O . PHE A 1 108 ? -18.922 4.669 13.961 1.00 94.62 108 PHE A O 1
ATOM 889 N N . PRO A 1 109 ? -17.084 3.707 13.094 1.00 93.31 109 PRO A N 1
ATOM 890 C CA . PRO A 1 109 ? -17.216 2.486 13.897 1.00 93.31 109 PRO A CA 1
ATOM 891 C C . PRO A 1 109 ? -17.219 2.759 15.408 1.00 93.31 109 PRO A C 1
ATOM 893 O O . PRO A 1 109 ? -17.993 2.160 16.156 1.00 93.31 109 PRO A O 1
ATOM 896 N N . TYR A 1 110 ? -16.410 3.721 15.858 1.00 94.06 110 TYR A N 1
ATOM 897 C CA . TYR A 1 110 ? -16.331 4.092 17.270 1.00 94.06 110 TYR A CA 1
ATOM 898 C C . TYR A 1 110 ? -17.559 4.849 17.739 1.00 94.06 110 TYR A C 1
ATOM 900 O O . TYR A 1 110 ? -18.007 4.628 18.858 1.00 94.06 110 TYR A O 1
ATOM 908 N N . LEU A 1 111 ? -18.130 5.711 16.894 1.00 94.94 111 LEU A N 1
ATOM 909 C CA . LEU A 1 111 ? -19.377 6.398 17.221 1.00 94.94 111 LEU A CA 1
ATOM 910 C C . LEU A 1 111 ? -20.507 5.390 17.464 1.00 94.94 111 LEU A C 1
ATOM 912 O O . LEU A 1 111 ? -21.246 5.533 18.438 1.00 94.94 111 LEU A O 1
ATOM 916 N N . ILE A 1 112 ? -20.591 4.338 16.643 1.00 95.19 112 ILE A N 1
ATOM 917 C CA . ILE A 1 112 ? -21.543 3.238 16.846 1.00 95.19 112 ILE A CA 1
ATOM 918 C C . ILE A 1 112 ? -21.257 2.511 18.162 1.00 95.19 112 ILE A C 1
ATOM 920 O O . ILE A 1 112 ? -22.169 2.330 18.968 1.00 95.19 112 ILE A O 1
ATOM 924 N N . LEU A 1 113 ? -20.003 2.113 18.403 1.00 94.31 113 LEU A N 1
ATOM 925 C CA . LEU A 1 113 ? -19.628 1.364 19.604 1.00 94.31 113 LEU A CA 1
ATOM 926 C C . LEU A 1 113 ? -19.903 2.163 20.887 1.00 94.31 113 LEU A C 1
ATOM 928 O O . LEU A 1 113 ? -20.490 1.640 21.832 1.00 94.31 113 LEU A O 1
ATOM 932 N N . ILE A 1 114 ? -19.530 3.443 20.909 1.00 95.50 114 ILE A N 1
ATOM 933 C CA . ILE A 1 114 ? -19.775 4.348 22.036 1.00 95.50 114 ILE A CA 1
ATOM 934 C C . ILE A 1 114 ? -21.279 4.535 22.243 1.00 95.50 114 ILE A C 1
ATOM 936 O O . ILE A 1 114 ? -21.753 4.417 23.370 1.00 95.50 114 ILE A O 1
ATOM 940 N N . SER A 1 115 ? -22.044 4.776 21.173 1.00 96.88 115 SER A N 1
ATOM 941 C CA . SER A 1 115 ? -23.502 4.909 21.255 1.00 96.88 115 SER A CA 1
ATOM 942 C C . SER A 1 115 ? -24.151 3.652 21.842 1.00 96.88 115 SER A C 1
ATOM 944 O O . SER A 1 115 ? -24.956 3.753 22.769 1.00 96.88 115 SER A O 1
ATOM 946 N N . LEU A 1 116 ? -23.737 2.466 21.389 1.00 96.19 116 LEU A N 1
ATOM 947 C CA . LEU A 1 116 ? -24.212 1.188 21.915 1.00 96.19 116 LEU A CA 1
ATOM 948 C C . LEU A 1 116 ? -23.915 1.046 23.415 1.00 96.19 116 LEU A C 1
ATOM 950 O O . LEU A 1 116 ? -24.810 0.705 24.188 1.00 96.19 116 LEU A O 1
ATOM 954 N N . LEU A 1 117 ? -22.684 1.340 23.844 1.00 95.31 117 LEU A N 1
ATOM 955 C CA . LEU A 1 117 ? -22.295 1.274 25.256 1.00 95.31 117 LEU A CA 1
ATOM 956 C C . LEU A 1 117 ? -23.089 2.264 26.120 1.00 95.31 117 LEU A C 1
ATOM 958 O O . LEU A 1 117 ? -23.504 1.912 27.225 1.00 95.31 117 LEU A O 1
ATOM 962 N N . LEU A 1 118 ? -23.350 3.472 25.614 1.00 96.94 118 LEU A N 1
ATOM 963 C CA . LEU A 1 118 ? -24.176 4.467 26.299 1.00 96.94 118 LEU A CA 1
ATOM 964 C C . LEU A 1 118 ? -25.624 3.989 26.455 1.00 96.94 118 LEU A C 1
ATOM 966 O O . LEU A 1 118 ? -26.175 4.083 27.552 1.00 96.94 118 LEU A O 1
ATOM 970 N N . ILE A 1 119 ? -26.224 3.422 25.404 1.00 96.81 119 ILE A N 1
ATOM 971 C CA . ILE A 1 119 ? -27.587 2.870 25.449 1.00 96.81 119 ILE A CA 1
ATOM 972 C C . ILE A 1 119 ? -27.669 1.727 26.469 1.00 96.81 119 ILE A C 1
ATOM 974 O O . ILE A 1 119 ? -28.550 1.725 27.331 1.00 96.81 119 ILE A O 1
ATOM 978 N N . LEU A 1 120 ? -26.731 0.775 26.422 1.00 95.88 120 LEU A N 1
ATOM 979 C CA . LEU A 1 120 ? -26.686 -0.354 27.358 1.00 95.88 120 LEU A CA 1
ATOM 980 C C . LEU A 1 120 ? -26.501 0.110 28.808 1.00 95.88 120 LEU A C 1
ATOM 982 O O . LEU A 1 120 ? -27.172 -0.396 29.712 1.00 95.88 120 LEU A O 1
ATOM 986 N N . SER A 1 121 ? -25.632 1.100 29.024 1.00 95.75 121 SER A N 1
ATOM 987 C CA . SER A 1 121 ? -25.419 1.724 30.331 1.00 95.75 121 SER A CA 1
ATOM 988 C C . SER A 1 121 ? -26.708 2.351 30.870 1.00 95.75 121 SER A C 1
ATOM 990 O O . SER A 1 121 ? -27.114 2.058 31.995 1.00 95.75 121 SER A O 1
ATOM 992 N N . GLN A 1 122 ? -27.419 3.130 30.047 1.00 94.50 122 GLN A N 1
ATOM 993 C CA . GLN A 1 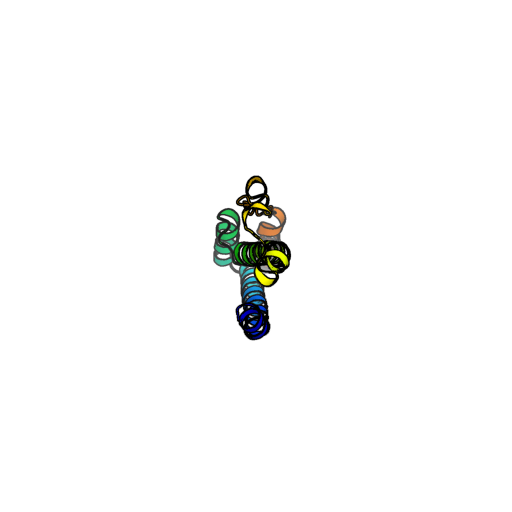122 ? -28.680 3.765 30.437 1.00 94.50 122 GLN A CA 1
ATOM 994 C C . GLN A 1 122 ? -29.786 2.750 30.753 1.00 94.50 122 GLN A C 1
ATOM 996 O O . GLN A 1 122 ? -30.501 2.921 31.740 1.00 94.50 122 GLN A O 1
ATOM 1001 N N . ILE A 1 123 ? -29.920 1.679 29.961 1.00 94.62 123 ILE A N 1
ATOM 1002 C CA . ILE A 1 123 ? -30.898 0.609 30.222 1.00 94.62 123 ILE A CA 1
ATOM 1003 C C . ILE A 1 123 ? -30.618 -0.054 31.573 1.00 94.62 123 ILE A C 1
ATOM 1005 O O . ILE A 1 123 ? -31.549 -0.311 32.335 1.00 94.62 123 ILE A O 1
ATOM 1009 N N . LYS A 1 124 ? -29.347 -0.330 31.886 1.00 90.62 124 LYS A N 1
ATOM 1010 C CA . LYS A 1 124 ? -28.961 -0.926 33.168 1.00 90.62 124 LYS A CA 1
ATOM 1011 C C . LYS A 1 124 ? -29.205 0.034 34.332 1.00 90.62 124 LYS A C 1
ATOM 1013 O O . LYS A 1 124 ? -29.754 -0.388 35.343 1.00 90.62 124 LYS A O 1
ATOM 1018 N N . PHE A 1 125 ? -28.844 1.307 34.181 1.00 90.25 125 PHE A N 1
ATOM 1019 C CA . PHE A 1 125 ? -29.045 2.330 35.208 1.00 90.25 125 PHE A CA 1
ATOM 1020 C C . PHE A 1 125 ? -30.530 2.503 35.558 1.00 90.25 125 PHE A C 1
ATOM 1022 O O . PHE A 1 125 ? -30.890 2.480 36.728 1.00 90.25 125 PHE A O 1
ATOM 1029 N N . ARG A 1 126 ? -31.415 2.543 34.552 1.00 85.62 126 ARG A N 1
ATOM 1030 C CA . ARG A 1 126 ? -32.876 2.605 34.751 1.00 85.62 126 ARG A CA 1
ATOM 1031 C C . ARG A 1 126 ? -33.487 1.382 35.440 1.00 85.62 126 ARG A C 1
ATOM 1033 O O . ARG A 1 126 ? -34.619 1.471 35.883 1.00 85.62 126 ARG A O 1
ATOM 1040 N N . LYS A 1 127 ? -32.799 0.236 35.473 1.00 81.31 127 LYS A N 1
ATOM 1041 C CA . LYS A 1 127 ? -33.252 -0.955 36.214 1.00 81.31 127 LYS A CA 1
ATOM 1042 C C . LYS A 1 127 ? -32.797 -0.956 37.679 1.00 81.31 127 LYS A C 1
ATOM 1044 O O . LYS A 1 127 ? -33.247 -1.811 38.432 1.00 81.31 127 LYS A O 1
ATOM 1049 N N . LEU A 1 128 ? -31.852 -0.087 38.043 1.00 77.19 128 LEU A N 1
ATOM 1050 C CA . LEU A 1 128 ? -31.257 -0.008 39.382 1.00 77.19 128 LEU A CA 1
ATOM 1051 C C . LEU A 1 128 ? -31.868 1.111 40.240 1.00 77.19 128 LEU A C 1
ATOM 1053 O O . LEU A 1 128 ? -31.815 1.008 41.463 1.00 77.19 128 LEU A O 1
ATOM 1057 N N . CYS A 1 129 ? -32.403 2.160 39.607 1.00 60.31 129 CYS A N 1
ATOM 1058 C CA . CYS A 1 129 ? -33.216 3.207 40.234 1.00 60.31 129 CYS A CA 1
ATOM 1059 C C . CYS A 1 129 ? -34.701 2.852 40.158 1.00 60.31 129 CYS A C 1
ATOM 1061 O O . CYS A 1 129 ? -35.418 3.194 41.120 1.00 60.31 129 CYS A O 1
#

Sequence (129 aa):
MQHMADVESAGSSKQFQAKMQSRNDAAIYLGYLLPNIQTQLVQSQIAKTGMENQLNYAQGLKNFHEKQRLYFYPYIFENANANIVDWAKQTVKIYNDLQKINLFIVFFPYLILISLLLILSQIKFRKLC

pLDDT: mean 92.01, std 6.2, range [59.62, 98.25]

Radius of gyration: 24.35 Å; chains: 1; bounding box: 55×31×74 Å

Secondary structure (DSSP, 8-state):
-HHHHHHHHHHHHHHHHHHHHHHHHHHHHHHTT-HHHHHHHHHHHHTT-SHHHHHHHHHHHHHHHHHHHHHHHHHHHTT--GGGS-GGG-------------HHHHHHHHHHHHHHHHHHHHHHHHTT-

Foldseek 3Di:
DVVVVCVVCVVVVVVVLVVLVVVLVVLVVVCLVDVVSLVVQVVCVVVLNHSVSVSVVVVVVVVVVVVVCVVCVVCVVVVHDPVVDPCVVVDDDDDDDPDDDDVCVSCVSVVVVVVVVVVVVVVVVVVVD